Protein AF-A0A822X5H8-F1 (afdb_monomer)

InterPro domains:
  IPR010455 Bacteriophage 82, GpQ [PF06323] (2-92)

Structure (mmCIF, N/CA/C/O backbone):
data_AF-A0A822X5H8-F1
#
_entry.id   AF-A0A822X5H8-F1
#
loop_
_atom_site.group_PDB
_atom_site.id
_atom_site.type_symbol
_atom_site.label_atom_id
_atom_site.label_alt_id
_atom_site.label_comp_id
_atom_site.label_asym_id
_atom_site.label_entity_id
_atom_site.label_seq_id
_atom_site.pdbx_PDB_ins_code
_atom_site.Cartn_x
_atom_site.Cartn_y
_atom_site.Cartn_z
_atom_site.occupancy
_atom_site.B_iso_or_equiv
_atom_site.auth_seq_id
_atom_site.auth_comp_id
_atom_site.auth_asym_id
_atom_site.auth_atom_id
_atom_site.pdbx_PDB_model_num
ATOM 1 N N . MET A 1 1 ? -2.232 -6.743 -17.571 1.00 53.06 1 MET A N 1
ATOM 2 C CA . MET A 1 1 ? -2.664 -6.405 -16.191 1.00 53.06 1 MET A CA 1
ATOM 3 C C . MET A 1 1 ? -2.591 -7.606 -15.229 1.00 53.06 1 MET A C 1
ATOM 5 O O . MET A 1 1 ? -3.290 -7.619 -14.228 1.00 53.06 1 MET A O 1
ATOM 9 N N . ALA A 1 2 ? -1.728 -8.602 -15.476 1.00 65.62 2 ALA A N 1
ATOM 10 C CA . ALA A 1 2 ? -1.691 -9.824 -14.662 1.00 65.62 2 ALA A CA 1
ATOM 11 C C . ALA A 1 2 ? -0.991 -9.638 -13.300 1.00 65.62 2 ALA A C 1
ATOM 13 O O . ALA A 1 2 ? -1.410 -10.217 -12.306 1.00 65.62 2 ALA A O 1
ATOM 14 N N . ILE A 1 3 ? 0.032 -8.778 -13.242 1.00 66.88 3 ILE A N 1
ATOM 15 C CA . ILE A 1 3 ? 0.903 -8.615 -12.066 1.00 66.88 3 ILE A CA 1
ATOM 16 C C . ILE A 1 3 ? 0.150 -7.994 -10.878 1.00 66.88 3 ILE A C 1
ATOM 18 O O . ILE A 1 3 ? 0.281 -8.455 -9.750 1.00 66.88 3 ILE A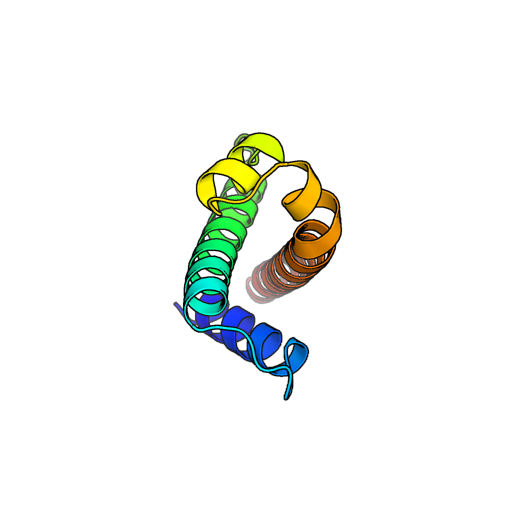 O 1
ATOM 22 N N . THR A 1 4 ? -0.700 -6.991 -11.119 1.00 70.25 4 THR A N 1
ATOM 23 C CA . THR A 1 4 ? -1.507 -6.357 -10.062 1.00 70.25 4 THR A CA 1
ATOM 24 C C . THR A 1 4 ? -2.624 -7.265 -9.552 1.00 70.25 4 THR A C 1
ATOM 26 O O . THR A 1 4 ? -2.924 -7.241 -8.361 1.00 70.25 4 THR A O 1
ATOM 29 N N . GLN A 1 5 ? -3.224 -8.090 -10.418 1.00 71.94 5 GLN A N 1
ATOM 30 C CA . GLN A 1 5 ? -4.195 -9.107 -9.997 1.00 71.94 5 GLN A CA 1
ATOM 31 C C . GLN A 1 5 ? -3.537 -10.225 -9.190 1.00 71.94 5 GLN A C 1
ATOM 33 O O . GLN A 1 5 ? -4.110 -10.644 -8.188 1.00 71.94 5 GLN A O 1
ATOM 38 N N . TRP A 1 6 ? -2.346 -10.673 -9.591 1.00 80.50 6 TRP A N 1
ATOM 39 C CA . TRP A 1 6 ? -1.582 -11.677 -8.856 1.00 80.50 6 TRP A CA 1
ATOM 40 C C . TRP A 1 6 ? -1.155 -11.156 -7.481 1.00 80.50 6 TRP A C 1
ATOM 42 O O . TRP A 1 6 ? -1.440 -11.796 -6.476 1.00 80.50 6 TRP A O 1
ATOM 52 N N . ALA A 1 7 ? -0.602 -9.941 -7.412 1.00 74.75 7 ALA A N 1
ATOM 53 C CA . ALA A 1 7 ? -0.248 -9.307 -6.143 1.00 74.75 7 ALA A CA 1
ATOM 54 C C . ALA A 1 7 ? -1.476 -9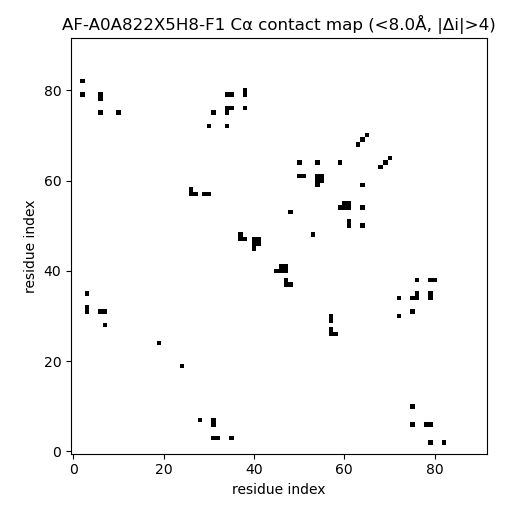.105 -5.238 1.00 74.75 7 ALA A C 1
ATOM 56 O O . ALA A 1 7 ? -1.398 -9.303 -4.030 1.00 74.75 7 ALA A O 1
ATOM 57 N N . TRP A 1 8 ? -2.636 -8.762 -5.811 1.00 77.06 8 TRP A N 1
ATOM 58 C CA . TRP A 1 8 ? -3.895 -8.686 -5.065 1.00 77.06 8 TRP A CA 1
ATOM 59 C C . TRP A 1 8 ? -4.380 -10.051 -4.564 1.00 77.06 8 TRP A C 1
ATOM 61 O O . TRP A 1 8 ? -4.914 -10.130 -3.458 1.00 77.06 8 TRP A O 1
ATOM 71 N N . ALA A 1 9 ? -4.203 -11.119 -5.341 1.00 80.12 9 ALA A N 1
ATOM 72 C CA . ALA A 1 9 ? -4.535 -12.478 -4.924 1.00 80.12 9 ALA A CA 1
ATOM 73 C C . ALA A 1 9 ? -3.627 -12.948 -3.776 1.00 80.12 9 ALA A C 1
ATOM 75 O O . ALA A 1 9 ? -4.141 -13.327 -2.727 1.00 80.12 9 ALA A O 1
ATOM 76 N N . GLU A 1 10 ? -2.310 -12.791 -3.919 1.00 77.62 10 GLU A N 1
ATOM 77 C CA . GLU A 1 10 ? -1.325 -13.152 -2.892 1.00 77.62 10 GLU A CA 1
ATOM 78 C C . GLU A 1 10 ? -1.547 -12.350 -1.598 1.00 77.62 10 GLU A C 1
ATOM 80 O O . GLU A 1 10 ? -1.517 -12.886 -0.489 1.00 77.62 10 GLU A O 1
ATOM 85 N N . PHE A 1 11 ? -1.875 -11.062 -1.725 1.00 76.06 11 PHE A N 1
ATOM 86 C CA . PHE A 1 11 ? -2.194 -10.230 -0.571 1.00 76.06 11 PHE A CA 1
ATOM 87 C C . PHE A 1 11 ? -3.525 -10.613 0.089 1.00 76.06 11 PHE A C 1
ATOM 89 O O . PHE A 1 11 ? -3.649 -10.554 1.312 1.00 76.06 11 PHE A O 1
ATOM 96 N N . ARG A 1 12 ? -4.532 -11.037 -0.686 1.00 76.00 12 ARG A N 1
ATOM 97 C CA . ARG A 1 12 ? -5.782 -11.586 -0.133 1.00 76.00 12 ARG A CA 1
ATOM 98 C C . ARG A 1 12 ? -5.548 -12.886 0.628 1.00 76.00 12 ARG A C 1
ATOM 100 O O . ARG A 1 12 ? -6.209 -13.089 1.641 1.00 76.00 12 ARG A O 1
ATOM 107 N N . GLU A 1 13 ? -4.628 -13.727 0.172 1.00 78.19 13 GLU A N 1
ATOM 108 C CA . GLU A 1 13 ? -4.224 -14.933 0.898 1.00 78.19 13 GLU A CA 1
ATOM 109 C C . GLU A 1 13 ? -3.486 -14.587 2.198 1.00 78.19 13 GLU A C 1
ATOM 111 O O . GLU A 1 13 ? -3.833 -15.128 3.246 1.00 78.19 13 GLU A O 1
ATOM 116 N N . GLN A 1 14 ? -2.567 -13.611 2.180 1.00 68.69 14 GLN A N 1
ATOM 117 C CA . GLN A 1 14 ? -1.889 -13.119 3.394 1.00 68.69 14 GLN A CA 1
ATOM 118 C C . GLN A 1 14 ? -2.842 -12.462 4.402 1.00 68.69 14 GLN A C 1
ATOM 120 O O . GLN A 1 14 ? -2.648 -12.575 5.614 1.00 68.69 14 GLN A O 1
ATOM 125 N N . LEU A 1 15 ? -3.883 -11.772 3.927 1.00 69.69 15 LEU A N 1
ATOM 126 C CA . LEU A 1 15 ? -4.941 -11.243 4.790 1.00 69.69 15 LEU A CA 1
ATOM 127 C C . LEU A 1 15 ? -5.784 -12.362 5.421 1.00 69.69 15 LEU A C 1
ATOM 129 O O . LEU A 1 15 ? -6.345 -12.150 6.494 1.00 69.69 15 LEU A O 1
ATOM 133 N N . GLY A 1 16 ? -5.849 -13.546 4.806 1.00 66.56 16 GLY A N 1
ATOM 134 C CA . GLY A 1 16 ? -6.519 -14.728 5.344 1.00 66.56 16 GLY A CA 1
ATOM 135 C C . GLY A 1 16 ? -7.966 -14.476 5.793 1.00 66.56 16 GLY A C 1
ATOM 136 O O . GLY A 1 16 ? -8.667 -13.603 5.283 1.00 66.56 16 GLY A O 1
ATOM 137 N N . ALA A 1 17 ? -8.423 -15.219 6.806 1.00 59.22 17 ALA A N 1
ATOM 138 C CA . ALA A 1 17 ? -9.753 -15.066 7.416 1.00 59.22 17 ALA A CA 1
ATOM 139 C C . ALA A 1 17 ? -9.916 -13.782 8.262 1.00 59.22 17 ALA A C 1
ATOM 141 O O . ALA A 1 17 ? -10.911 -13.616 8.977 1.00 59.22 17 ALA A O 1
ATOM 142 N N . LYS A 1 18 ? -8.940 -12.867 8.225 1.00 64.12 18 LYS A N 1
ATOM 143 C CA . LYS A 1 18 ? -8.965 -11.628 8.999 1.00 64.12 18 LYS A CA 1
ATOM 144 C C . LYS A 1 18 ? -10.046 -10.737 8.387 1.00 64.12 18 LYS A C 1
ATOM 146 O O . LYS A 1 18 ? -9.914 -10.256 7.265 1.00 64.12 18 LYS A O 1
ATOM 151 N N . LYS A 1 19 ? -11.158 -10.551 9.107 1.00 60.72 19 LYS A N 1
ATOM 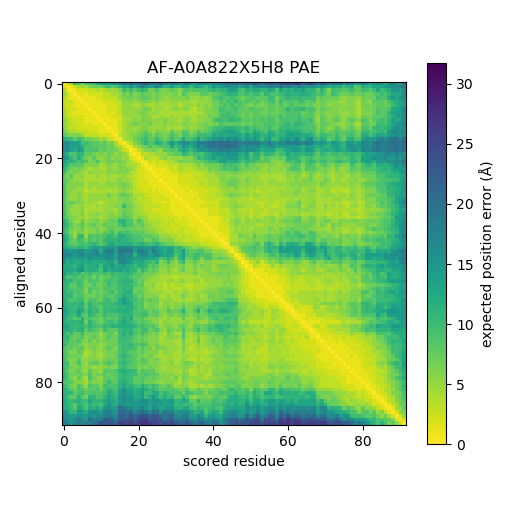152 C CA . LYS A 1 19 ? -12.249 -9.658 8.693 1.00 60.72 19 LYS A CA 1
ATOM 153 C C . LYS A 1 19 ? -11.718 -8.229 8.599 1.00 60.72 19 LYS A C 1
ATOM 155 O O . LYS A 1 19 ? -11.638 -7.511 9.592 1.00 60.72 19 LYS A O 1
ATOM 160 N N . VAL A 1 20 ? -11.356 -7.821 7.391 1.00 68.62 20 VAL A N 1
ATOM 161 C CA . VAL A 1 20 ? -11.012 -6.439 7.077 1.00 68.62 20 VAL A CA 1
ATOM 162 C C . VAL A 1 20 ? -12.308 -5.684 6.801 1.00 68.62 20 VAL A C 1
ATOM 164 O O . VAL A 1 20 ? -13.115 -6.108 5.974 1.00 68.62 20 VAL A O 1
ATOM 167 N N . ALA A 1 21 ? -12.524 -4.561 7.486 1.00 77.50 21 ALA A N 1
ATOM 168 C CA . ALA A 1 21 ? -13.658 -3.687 7.200 1.00 77.50 21 ALA A CA 1
ATOM 169 C C . ALA A 1 21 ? -13.630 -3.249 5.724 1.00 77.50 21 ALA A C 1
ATOM 171 O O . ALA A 1 21 ? -12.559 -2.938 5.202 1.00 77.50 21 ALA A O 1
ATOM 172 N N . GLY A 1 22 ? -14.789 -3.168 5.058 1.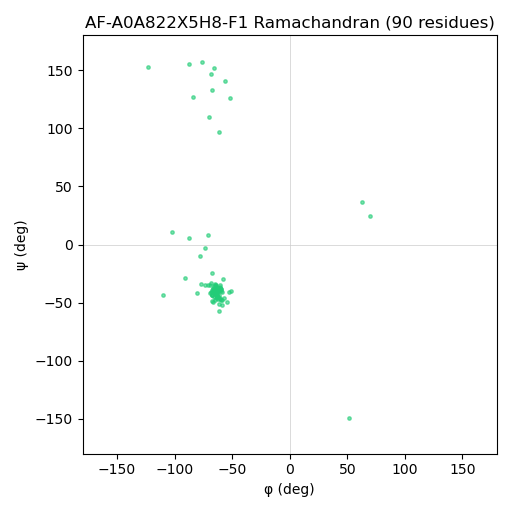00 78.06 22 GLY A N 1
ATOM 173 C CA . GLY A 1 22 ? -14.866 -2.825 3.627 1.00 78.06 22 GLY A CA 1
ATOM 174 C C . GLY A 1 22 ? -14.080 -1.558 3.267 1.00 78.06 22 GLY A C 1
ATOM 175 O O . GLY A 1 22 ? -13.303 -1.559 2.318 1.00 78.06 22 GLY A O 1
ATOM 176 N N . LYS A 1 23 ? -14.144 -0.539 4.132 1.00 79.56 23 LYS A N 1
ATOM 177 C CA . LYS A 1 23 ? -13.379 0.711 4.005 1.00 79.56 23 LYS A CA 1
ATOM 178 C C . LY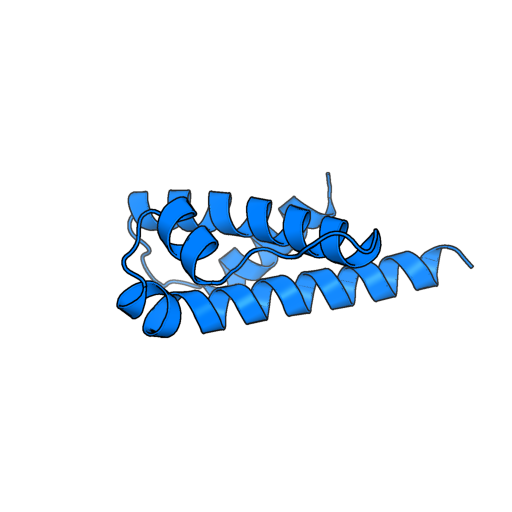S A 1 23 ? -11.855 0.508 4.011 1.00 79.56 23 LYS A C 1
ATOM 180 O O . LYS A 1 23 ? -11.134 1.180 3.279 1.00 79.56 23 LYS A O 1
ATOM 185 N N . THR A 1 24 ? -11.346 -0.419 4.820 1.00 79.19 24 THR A N 1
ATOM 186 C CA . THR A 1 24 ? -9.917 -0.773 4.850 1.00 79.19 24 THR A CA 1
ATOM 187 C C . THR A 1 24 ? -9.527 -1.591 3.621 1.00 79.19 24 THR A C 1
ATOM 189 O O . THR A 1 24 ? -8.440 -1.409 3.081 1.00 79.19 24 THR A O 1
ATOM 192 N N . LEU A 1 25 ? -10.424 -2.443 3.124 1.00 81.00 25 LEU A N 1
ATOM 193 C CA . LEU A 1 25 ? -10.188 -3.234 1.918 1.00 81.00 25 LEU A CA 1
ATOM 194 C C . LEU A 1 25 ? -10.076 -2.345 0.670 1.00 81.00 25 LEU A C 1
ATOM 196 O O . LEU A 1 25 ? -9.201 -2.567 -0.165 1.00 81.00 25 LEU A O 1
ATOM 200 N N . GLU A 1 26 ? -10.899 -1.302 0.563 1.00 83.06 26 GLU A N 1
ATOM 201 C CA . GLU A 1 26 ? -10.784 -0.300 -0.505 1.00 83.06 26 GLU A CA 1
ATOM 202 C C . GLU A 1 26 ? -9.463 0.479 -0.437 1.00 83.06 26 GLU A C 1
ATOM 204 O O . GLU A 1 26 ? -8.813 0.692 -1.464 1.00 83.06 26 GLU A O 1
ATOM 209 N N . ARG A 1 27 ? -9.017 0.841 0.773 1.00 82.31 27 ARG A N 1
ATOM 210 C CA . ARG A 1 27 ? -7.708 1.478 0.991 1.00 82.31 27 ARG A CA 1
ATOM 211 C C . ARG A 1 27 ? -6.555 0.566 0.585 1.00 82.31 27 ARG A C 1
ATOM 213 O O . ARG A 1 27 ? -5.656 1.016 -0.115 1.00 82.31 27 ARG A O 1
ATOM 220 N N . LEU A 1 28 ? -6.609 -0.714 0.949 1.00 80.06 28 LEU A N 1
ATOM 221 C CA . LEU A 1 28 ? -5.602 -1.712 0.575 1.00 80.06 28 LEU A CA 1
ATOM 222 C C . LEU A 1 28 ? -5.533 -1.935 -0.941 1.00 80.06 28 LEU A C 1
ATOM 224 O O . LEU A 1 28 ? -4.438 -2.049 -1.485 1.00 80.06 28 LEU A O 1
ATOM 228 N N . LYS A 1 29 ? -6.675 -1.943 -1.642 1.00 80.69 29 LYS A N 1
ATOM 229 C CA . LYS A 1 29 ? -6.700 -2.009 -3.116 1.00 80.69 29 LYS A CA 1
ATOM 230 C C . LYS A 1 29 ? -5.993 -0.814 -3.749 1.00 80.69 29 LYS A C 1
ATOM 232 O O . LYS A 1 29 ? -5.173 -1.002 -4.645 1.00 80.69 29 LYS A O 1
ATOM 237 N N . LYS A 1 30 ? -6.286 0.402 -3.270 1.00 82.94 30 LYS A N 1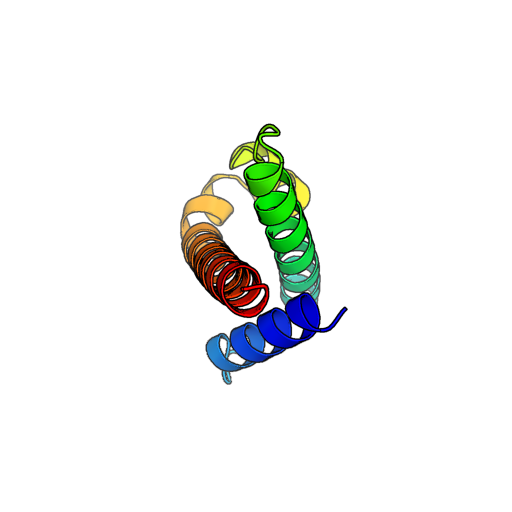
ATOM 238 C CA . LYS A 1 30 ? -5.570 1.617 -3.693 1.00 82.94 30 LYS A CA 1
ATOM 239 C C . LYS A 1 30 ? -4.077 1.512 -3.399 1.00 82.94 30 LYS A C 1
ATOM 241 O O . LYS A 1 30 ? -3.273 1.864 -4.253 1.00 82.94 30 LYS A O 1
ATOM 246 N N . LEU A 1 31 ? -3.718 0.970 -2.236 1.00 80.81 31 LEU A N 1
ATOM 247 C CA . LEU A 1 31 ? -2.330 0.757 -1.842 1.00 80.81 31 LEU A CA 1
ATOM 248 C C . LEU A 1 31 ? -1.583 -0.170 -2.800 1.00 80.81 31 LEU A C 1
ATOM 250 O O . LEU A 1 31 ? -0.487 0.163 -3.221 1.00 80.81 31 LEU A O 1
ATOM 254 N N . ILE A 1 32 ? -2.182 -1.298 -3.190 1.00 81.88 32 ILE A N 1
ATOM 255 C CA . ILE A 1 32 ? -1.568 -2.226 -4.155 1.00 81.88 32 ILE A CA 1
ATOM 256 C C . ILE A 1 32 ? -1.300 -1.542 -5.487 1.00 81.88 32 ILE A C 1
ATOM 258 O O . ILE A 1 32 ? -0.269 -1.773 -6.115 1.00 81.88 32 ILE A O 1
ATOM 262 N N . TRP A 1 33 ? -2.220 -0.681 -5.907 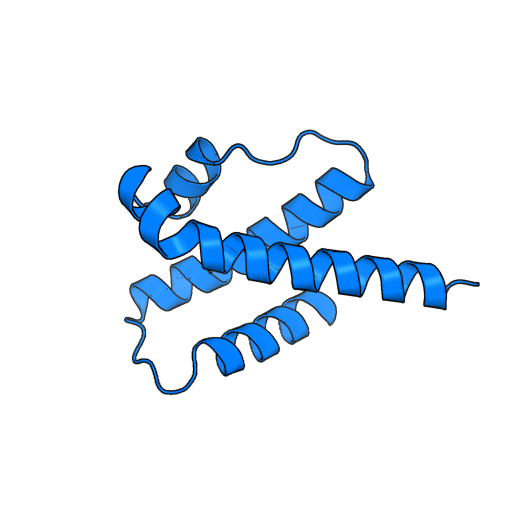1.00 84.56 33 TRP A N 1
ATOM 263 C CA . TRP A 1 33 ? -2.064 0.072 -7.138 1.00 84.56 33 TRP A CA 1
ATOM 264 C C . TRP A 1 33 ? -0.925 1.095 -7.039 1.00 84.56 33 TRP A C 1
ATOM 266 O O . TRP A 1 33 ? -0.091 1.171 -7.940 1.00 84.56 33 TRP A O 1
ATOM 276 N N . LEU A 1 34 ? -0.840 1.815 -5.916 1.00 82.88 34 LEU A N 1
ATOM 277 C CA . LEU A 1 34 ? 0.265 2.729 -5.618 1.00 82.88 34 LEU A CA 1
ATOM 278 C C . LEU A 1 34 ? 1.605 1.993 -5.529 1.00 82.88 34 LEU A C 1
ATOM 280 O O . LEU A 1 34 ? 2.591 2.490 -6.051 1.00 82.88 34 LEU A O 1
ATOM 284 N N . ALA A 1 35 ? 1.649 0.800 -4.932 1.00 81.44 35 ALA A N 1
ATOM 285 C CA . ALA A 1 35 ? 2.864 -0.008 -4.835 1.00 81.44 35 ALA A CA 1
ATOM 286 C C . ALA A 1 35 ? 3.357 -0.457 -6.216 1.00 81.44 35 ALA A C 1
ATOM 288 O O . ALA A 1 35 ? 4.548 -0.382 -6.504 1.00 81.44 35 ALA A O 1
ATOM 289 N N . ALA A 1 36 ? 2.443 -0.872 -7.098 1.00 80.12 36 ALA A N 1
ATOM 290 C CA . ALA A 1 36 ? 2.784 -1.216 -8.475 1.00 80.12 36 ALA A CA 1
ATOM 291 C C . ALA A 1 36 ? 3.321 -0.003 -9.254 1.00 80.12 36 ALA A C 1
ATOM 293 O O . ALA A 1 36 ? 4.257 -0.131 -10.043 1.00 80.12 36 ALA A O 1
ATOM 294 N N . GLN A 1 37 ? 2.735 1.177 -9.031 1.00 79.56 37 GLN A N 1
ATOM 295 C CA . GLN A 1 37 ? 3.193 2.423 -9.639 1.00 79.56 37 GLN A CA 1
ATOM 296 C C . GLN A 1 37 ? 4.554 2.866 -9.087 1.00 79.56 37 GLN A C 1
ATOM 298 O O . GLN A 1 37 ? 5.404 3.278 -9.869 1.00 79.56 37 GLN A O 1
ATOM 303 N N . ASP A 1 38 ? 4.765 2.742 -7.776 1.00 80.56 38 ASP A N 1
ATOM 304 C CA . ASP A 1 38 ? 6.020 3.053 -7.088 1.00 80.56 38 ASP A CA 1
ATOM 305 C C . ASP A 1 38 ? 7.165 2.168 -7.583 1.00 80.56 38 ASP A C 1
ATOM 307 O O . ASP A 1 38 ? 8.211 2.678 -7.956 1.00 80.56 38 ASP A O 1
ATOM 311 N N . VAL A 1 39 ? 6.947 0.854 -7.692 1.00 76.06 39 VAL A N 1
ATOM 312 C CA . VAL A 1 39 ? 7.957 -0.081 -8.215 1.00 76.06 39 VAL A CA 1
ATOM 313 C C . VAL A 1 39 ? 8.293 0.242 -9.670 1.00 76.06 39 VAL A C 1
ATOM 315 O O . VAL A 1 39 ? 9.458 0.243 -10.050 1.00 76.06 39 VAL A O 1
ATOM 318 N N . LYS A 1 40 ? 7.293 0.598 -10.484 1.00 75.81 40 LYS A N 1
ATOM 319 C CA . LYS A 1 40 ? 7.530 1.052 -11.860 1.00 75.81 40 LYS A CA 1
ATOM 320 C C . LYS A 1 40 ? 8.298 2.381 -11.913 1.00 75.81 40 LYS A C 1
ATOM 322 O O . LYS A 1 40 ? 9.089 2.575 -12.832 1.00 75.81 40 LYS A O 1
ATOM 327 N N . ALA A 1 41 ? 8.046 3.294 -10.973 1.00 78.94 41 ALA A N 1
ATOM 328 C CA . ALA A 1 41 ? 8.763 4.563 -10.853 1.00 78.94 41 ALA A CA 1
ATOM 329 C C . ALA A 1 41 ? 10.230 4.343 -10.435 1.00 78.94 41 ALA A C 1
ATOM 331 O O . ALA A 1 41 ? 11.120 4.910 -11.063 1.00 78.94 41 ALA A O 1
ATOM 332 N N . ASP A 1 42 ? 10.471 3.456 -9.466 1.00 77.62 42 ASP A N 1
ATOM 333 C CA . ASP A 1 42 ? 11.801 3.015 -9.015 1.00 77.62 42 ASP A CA 1
ATOM 334 C C . ASP A 1 42 ? 12.613 2.425 -10.181 1.00 77.62 42 ASP A C 1
ATOM 336 O O . ASP A 1 42 ? 13.745 2.833 -10.429 1.00 77.62 42 ASP A O 1
ATOM 340 N N . LEU A 1 43 ? 11.988 1.560 -10.988 1.00 71.56 43 LEU A N 1
ATOM 341 C CA . LEU A 1 43 ? 12.593 0.957 -12.184 1.00 71.56 43 LEU A CA 1
ATOM 342 C C . LEU A 1 43 ? 13.019 1.961 -13.255 1.00 71.56 43 LEU A C 1
ATOM 344 O O . LEU A 1 43 ? 14.026 1.754 -13.927 1.00 71.56 43 LEU A O 1
ATOM 348 N N . VAL A 1 44 ? 12.253 3.037 -13.442 1.00 73.75 44 VAL A N 1
ATOM 349 C CA . VAL A 1 44 ? 12.583 4.098 -14.409 1.00 73.75 44 VAL A CA 1
ATOM 350 C C . VAL A 1 44 ? 13.485 5.183 -13.795 1.00 73.75 44 VAL A C 1
ATOM 352 O O . VAL A 1 44 ? 13.756 6.192 -14.443 1.00 73.75 44 VAL A O 1
ATOM 355 N N . GLY A 1 45 ? 13.953 5.000 -12.554 1.00 71.44 45 GLY A N 1
ATOM 356 C CA . GLY A 1 45 ? 14.814 5.953 -11.849 1.00 71.44 45 GLY A CA 1
ATOM 357 C C . GLY A 1 45 ? 14.110 7.253 -11.449 1.00 71.44 45 GLY A C 1
ATOM 358 O O . GLY A 1 45 ? 14.760 8.289 -11.321 1.00 71.44 45 GLY A O 1
ATOM 359 N N . ARG A 1 46 ? 12.780 7.234 -11.295 1.00 70.12 46 ARG A N 1
ATOM 360 C CA . ARG A 1 46 ? 11.999 8.366 -10.771 1.00 70.12 46 ARG A CA 1
ATOM 361 C C . ARG A 1 46 ? 11.922 8.320 -9.248 1.00 70.12 46 ARG A C 1
ATOM 363 O O . ARG A 1 46 ? 12.001 7.254 -8.649 1.00 70.12 46 ARG A O 1
ATOM 370 N N . GLU A 1 47 ? 11.707 9.488 -8.640 1.00 70.38 47 GLU A N 1
ATOM 371 C CA . GLU A 1 47 ? 11.452 9.609 -7.202 1.00 70.38 47 GLU A CA 1
ATOM 372 C C . GLU A 1 47 ? 10.319 8.676 -6.749 1.00 70.38 47 GLU A C 1
ATOM 374 O O . GLU A 1 47 ? 9.212 8.686 -7.297 1.00 70.38 47 GLU A O 1
ATOM 379 N N . THR A 1 48 ? 10.623 7.865 -5.737 1.00 71.38 48 THR A N 1
ATOM 380 C CA . THR A 1 48 ? 9.673 7.002 -5.029 1.00 71.38 48 THR A CA 1
ATOM 381 C C . THR A 1 48 ? 8.815 7.808 -4.061 1.00 71.38 48 THR A C 1
ATOM 383 O O . THR A 1 48 ? 9.224 8.869 -3.589 1.00 71.38 48 THR A O 1
ATOM 386 N N . TYR A 1 49 ? 7.643 7.285 -3.705 1.00 72.31 49 TYR A N 1
ATOM 387 C CA . TYR A 1 49 ? 6.754 7.977 -2.774 1.00 72.31 49 TYR A CA 1
ATOM 388 C C . TYR A 1 49 ? 7.338 8.042 -1.355 1.00 72.31 49 TYR A C 1
ATOM 390 O O . TYR A 1 49 ? 7.738 7.028 -0.780 1.00 72.31 49 TYR A O 1
ATOM 398 N N . GLU A 1 50 ? 7.292 9.225 -0.740 1.00 78.62 50 GLU A N 1
ATOM 399 C CA . GLU A 1 50 ? 7.579 9.376 0.686 1.00 78.62 50 GLU A CA 1
ATOM 400 C C . GLU A 1 50 ? 6.499 8.716 1.557 1.00 78.62 50 GLU A C 1
ATOM 402 O O . GLU A 1 50 ? 5.303 8.758 1.254 1.00 78.62 50 GLU A O 1
ATOM 407 N N . TYR A 1 51 ? 6.899 8.169 2.711 1.00 77.19 51 TYR A N 1
ATOM 408 C CA . TYR A 1 51 ? 5.972 7.535 3.657 1.00 77.19 51 TYR A CA 1
ATOM 409 C C . TYR A 1 51 ? 4.861 8.473 4.142 1.00 77.19 51 TYR A C 1
ATOM 411 O O . TYR A 1 51 ? 3.762 8.016 4.450 1.00 77.19 51 TYR A O 1
ATOM 419 N N . GLN A 1 52 ? 5.132 9.779 4.196 1.00 78.06 52 GLN A N 1
ATOM 420 C CA . GLN A 1 52 ? 4.131 10.785 4.537 1.00 78.06 52 GLN A CA 1
ATOM 421 C C . GLN A 1 52 ? 3.057 10.900 3.449 1.00 78.06 52 GLN A C 1
ATOM 423 O O . GLN A 1 52 ? 1.872 10.788 3.757 1.00 78.06 52 GLN A O 1
ATOM 428 N N . ALA A 1 53 ? 3.465 11.012 2.184 1.00 81.81 53 ALA A N 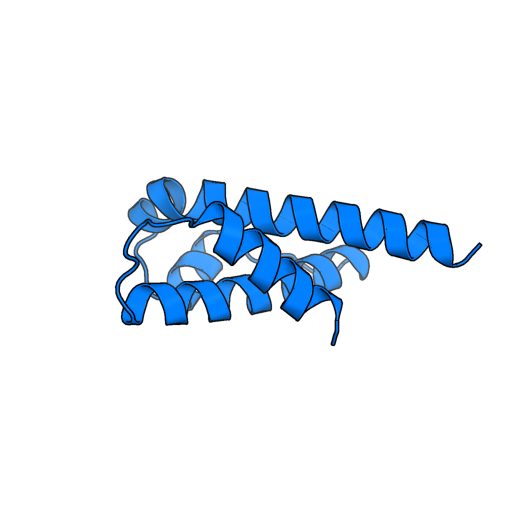1
ATOM 429 C CA . ALA A 1 53 ? 2.541 11.075 1.057 1.00 81.81 53 ALA A CA 1
ATOM 430 C C . ALA A 1 53 ? 1.699 9.793 0.942 1.00 81.81 53 ALA A C 1
ATOM 432 O O . ALA A 1 53 ? 0.504 9.850 0.664 1.00 81.81 53 ALA A O 1
ATOM 433 N N . LEU A 1 54 ? 2.293 8.627 1.217 1.00 81.94 54 LEU A N 1
ATOM 434 C CA . LEU A 1 54 ? 1.572 7.353 1.228 1.00 81.94 54 LEU A CA 1
ATOM 435 C C . LEU A 1 54 ? 0.511 7.284 2.335 1.00 81.94 54 LEU A C 1
ATOM 437 O O . LEU A 1 54 ? -0.593 6.792 2.091 1.00 81.94 54 LEU A O 1
ATOM 441 N N . ALA A 1 55 ? 0.811 7.813 3.525 1.00 83.56 55 ALA A N 1
ATOM 442 C CA . ALA A 1 55 ? -0.156 7.910 4.616 1.00 83.56 55 ALA A CA 1
ATOM 443 C C . ALA A 1 55 ? -1.347 8.808 4.231 1.00 83.56 55 ALA A C 1
ATOM 445 O O . ALA A 1 55 ? -2.503 8.412 4.410 1.00 83.56 55 ALA A O 1
ATOM 446 N N . GLU A 1 56 ? -1.072 9.964 3.621 1.00 84.00 56 GLU A N 1
ATOM 447 C CA . GLU A 1 56 ? -2.095 10.892 3.125 1.00 84.00 56 GLU A CA 1
ATOM 448 C C . GLU A 1 56 ? -2.955 10.263 2.019 1.00 84.00 56 GLU A C 1
ATOM 450 O O . GLU A 1 56 ? -4.186 10.306 2.088 1.00 84.00 56 GLU A O 1
ATOM 455 N N . LEU A 1 57 ? -2.336 9.580 1.051 1.00 81.06 57 LEU A N 1
ATOM 456 C CA . LEU A 1 57 ? -3.030 8.879 -0.037 1.00 81.06 57 LEU A CA 1
ATOM 457 C C . LEU A 1 57 ? -3.890 7.708 0.459 1.00 81.06 57 LEU A C 1
ATOM 459 O O . LEU A 1 57 ? -4.966 7.440 -0.086 1.00 81.06 57 LEU A O 1
ATOM 463 N N . ALA A 1 58 ? -3.445 7.017 1.509 1.00 77.19 58 ALA A N 1
ATOM 464 C CA . ALA A 1 58 ? -4.216 5.977 2.185 1.00 77.19 58 ALA A CA 1
ATOM 465 C C . ALA A 1 58 ? -5.294 6.545 3.130 1.00 77.19 58 ALA A C 1
ATOM 467 O O . ALA A 1 58 ? -6.159 5.799 3.608 1.00 77.19 58 ALA A O 1
ATOM 468 N N . GLY A 1 59 ? -5.282 7.858 3.387 1.00 82.06 59 GLY A N 1
ATOM 469 C CA . GLY A 1 59 ? -6.200 8.536 4.298 1.00 82.06 59 GLY A CA 1
ATOM 470 C C . GLY A 1 59 ? -6.051 8.058 5.742 1.00 82.06 59 GLY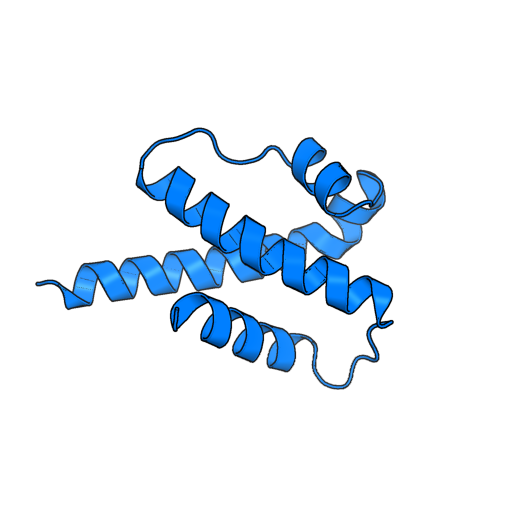 A C 1
ATOM 471 O O . GLY A 1 59 ? -7.059 7.873 6.441 1.00 82.06 59 GLY A O 1
ATOM 472 N N . VAL A 1 60 ? -4.816 7.772 6.161 1.00 82.69 60 VAL A N 1
ATOM 473 C CA . VAL A 1 60 ? -4.458 7.360 7.523 1.00 82.69 60 VAL A CA 1
ATOM 474 C C . VAL A 1 60 ? -3.415 8.310 8.104 1.00 82.69 60 VAL A C 1
ATOM 476 O O . VAL A 1 60 ? -2.635 8.919 7.381 1.00 82.69 60 VAL A O 1
ATOM 479 N N . ALA A 1 61 ? -3.392 8.438 9.429 1.00 84.81 61 ALA A N 1
ATOM 480 C CA . ALA A 1 61 ? -2.356 9.211 10.101 1.00 84.81 61 ALA A CA 1
ATOM 481 C C . ALA A 1 61 ? -0.977 8.554 9.917 1.00 84.81 61 ALA A C 1
ATOM 483 O O . ALA A 1 61 ? -0.879 7.327 9.825 1.00 84.81 61 ALA A O 1
ATOM 484 N N . LYS A 1 62 ? 0.090 9.364 9.944 1.00 79.50 62 LYS A N 1
ATOM 485 C CA . LYS A 1 62 ? 1.480 8.889 9.831 1.00 79.50 62 LYS A CA 1
ATOM 486 C C . LYS A 1 62 ? 1.800 7.792 10.854 1.00 79.50 62 LYS A C 1
ATOM 488 O O . LYS A 1 62 ? 2.394 6.793 10.474 1.00 79.50 62 LYS A O 1
ATOM 493 N N . SER A 1 63 ? 1.328 7.917 12.098 1.00 82.62 63 SER A N 1
ATOM 494 C CA . SER A 1 63 ? 1.523 6.900 13.146 1.00 82.62 63 SER A CA 1
ATOM 495 C C . SER A 1 63 ? 0.888 5.555 12.775 1.00 82.62 63 SER A C 1
ATOM 497 O O . SER A 1 63 ? 1.577 4.539 12.722 1.00 82.62 63 SER A O 1
ATOM 499 N N . THR A 1 64 ? -0.391 5.558 12.372 1.00 80.81 64 THR A N 1
ATOM 500 C CA . THR A 1 64 ? -1.100 4.355 11.895 1.00 80.81 64 THR A CA 1
ATOM 501 C C . THR A 1 64 ? -0.445 3.752 10.654 1.00 80.81 64 THR A C 1
ATOM 503 O O . THR A 1 64 ? -0.424 2.529 10.492 1.00 80.81 64 THR A O 1
ATOM 506 N N . TRP A 1 65 ? 0.095 4.598 9.776 1.00 82.56 65 TRP A N 1
ATOM 507 C CA . TRP A 1 65 ? 0.831 4.153 8.604 1.00 82.56 65 TRP A CA 1
ATOM 508 C C . TRP A 1 65 ? 2.066 3.347 9.003 1.00 82.56 65 TRP A C 1
ATOM 510 O O . TRP A 1 65 ? 2.171 2.185 8.623 1.00 82.56 65 TRP A O 1
ATOM 520 N N . THR A 1 66 ? 2.962 3.922 9.807 1.00 79.38 66 THR A N 1
ATOM 521 C CA . THR A 1 66 ? 4.197 3.248 10.236 1.00 79.38 66 THR A CA 1
ATOM 522 C C . THR A 1 66 ? 3.953 2.017 11.101 1.00 79.38 66 THR A C 1
ATOM 524 O O . THR A 1 66 ? 4.686 1.044 10.970 1.00 79.38 66 THR A O 1
ATOM 527 N N . GLU A 1 67 ? 2.921 2.020 11.946 1.00 81.25 67 GLU A N 1
ATOM 528 C CA . GLU A 1 67 ? 2.650 0.900 12.855 1.00 81.25 67 GLU A CA 1
ATOM 529 C C . GLU A 1 67 ? 1.923 -0.266 12.177 1.00 81.25 67 GLU A C 1
ATOM 531 O O . GLU A 1 67 ? 2.240 -1.424 12.430 1.00 81.25 67 GLU A O 1
ATOM 536 N N . THR A 1 68 ? 0.934 0.014 11.321 1.00 78.88 68 THR A N 1
ATOM 537 C CA . THR A 1 68 ? 0.067 -1.032 10.748 1.00 78.88 68 THR A CA 1
ATOM 538 C C . THR A 1 68 ? 0.315 -1.256 9.261 1.00 78.88 68 THR A C 1
ATOM 540 O O . THR A 1 68 ? 0.370 -2.399 8.821 1.00 78.88 68 THR A O 1
ATOM 543 N N . TYR A 1 69 ? 0.458 -0.197 8.463 1.00 76.94 69 TYR A N 1
ATOM 544 C CA . TYR A 1 69 ? 0.495 -0.312 6.997 1.00 76.94 69 TYR A CA 1
ATOM 545 C C . TYR A 1 69 ? 1.900 -0.492 6.424 1.00 76.94 69 TYR A C 1
ATOM 547 O O . TYR A 1 69 ? 2.041 -1.136 5.390 1.00 76.94 69 TYR A O 1
ATOM 555 N N . LEU A 1 70 ? 2.938 0.018 7.081 1.00 82.12 70 LEU A N 1
ATOM 556 C CA . LEU A 1 70 ? 4.332 -0.106 6.659 1.00 82.12 70 LEU A CA 1
ATOM 557 C C . LEU A 1 70 ? 4.778 -1.561 6.435 1.00 82.12 70 LEU A C 1
ATOM 559 O O . LEU A 1 70 ? 5.316 -1.828 5.359 1.00 82.12 70 LEU A O 1
ATOM 563 N N . PRO A 1 71 ? 4.542 -2.519 7.358 1.00 80.56 71 PRO A N 1
ATOM 564 C CA . PRO A 1 71 ? 4.906 -3.914 7.106 1.00 80.56 71 PRO A CA 1
ATOM 565 C C . PRO A 1 71 ? 4.135 -4.508 5.919 1.00 80.56 71 PRO A C 1
ATOM 567 O O . PRO A 1 71 ? 4.713 -5.234 5.112 1.00 80.56 71 PRO A O 1
ATOM 570 N N . HIS A 1 72 ? 2.858 -4.147 5.748 1.00 78.50 72 HIS A N 1
ATOM 571 C CA . HIS A 1 72 ? 2.056 -4.571 4.597 1.00 78.50 72 HIS A CA 1
ATOM 572 C C . HIS A 1 72 ? 2.567 -3.981 3.273 1.00 78.50 72 HIS A C 1
ATOM 574 O O . HIS A 1 72 ? 2.631 -4.682 2.266 1.00 78.50 72 HIS A O 1
ATOM 580 N N . TRP A 1 73 ? 2.964 -2.710 3.278 1.00 81.25 73 TRP A N 1
ATOM 581 C CA . TRP A 1 73 ? 3.520 -2.004 2.127 1.00 81.25 73 TRP A CA 1
ATOM 582 C C . TRP A 1 73 ? 4.874 -2.576 1.703 1.00 81.25 73 TRP A C 1
ATOM 584 O O . TRP A 1 73 ? 5.096 -2.827 0.520 1.00 81.25 73 TRP A O 1
ATOM 594 N N . LEU A 1 74 ? 5.762 -2.838 2.665 1.00 81.25 74 LEU A N 1
ATOM 595 C CA . LEU A 1 74 ? 7.048 -3.490 2.418 1.00 81.25 74 LEU A CA 1
ATOM 596 C C . LEU A 1 74 ? 6.863 -4.896 1.847 1.00 81.25 74 LEU A C 1
ATOM 598 O O . LEU A 1 74 ? 7.539 -5.237 0.880 1.00 81.25 74 LEU A O 1
ATOM 602 N N . ALA A 1 75 ? 5.926 -5.682 2.387 1.00 79.50 75 ALA A N 1
ATOM 603 C CA . ALA A 1 75 ? 5.604 -7.005 1.856 1.00 79.50 75 ALA A CA 1
ATOM 604 C C . ALA A 1 75 ? 5.125 -6.924 0.397 1.00 79.50 75 ALA A C 1
ATOM 606 O O . ALA A 1 75 ? 5.663 -7.625 -0.457 1.00 79.50 75 ALA A O 1
ATOM 607 N N . MET A 1 76 ? 4.197 -6.007 0.087 1.00 78.69 76 MET A N 1
ATOM 608 C CA . MET A 1 76 ? 3.745 -5.773 -1.290 1.00 78.69 76 MET A CA 1
ATOM 609 C C . MET A 1 76 ? 4.903 -5.371 -2.208 1.00 78.69 76 MET A C 1
ATOM 611 O O . MET A 1 76 ? 5.093 -5.997 -3.248 1.00 78.69 76 MET A O 1
ATOM 615 N N . ARG A 1 77 ? 5.699 -4.356 -1.837 1.00 78.56 77 ARG A N 1
ATOM 616 C CA . ARG A 1 77 ? 6.848 -3.903 -2.644 1.00 78.56 77 ARG A CA 1
ATOM 617 C C . ARG A 1 77 ? 7.867 -5.016 -2.852 1.00 78.56 77 ARG A C 1
ATOM 619 O O . ARG A 1 77 ? 8.398 -5.133 -3.949 1.00 78.56 77 ARG A O 1
ATOM 626 N N . CYS A 1 78 ? 8.115 -5.846 -1.842 1.00 78.00 78 CYS A N 1
ATOM 627 C CA . CYS A 1 78 ? 9.024 -6.984 -1.945 1.00 78.00 78 CYS A CA 1
ATOM 628 C C . CYS A 1 78 ? 8.507 -8.026 -2.950 1.00 78.00 78 CYS A C 1
ATOM 630 O O . CYS A 1 78 ? 9.263 -8.434 -3.834 1.00 78.00 78 CYS A O 1
ATOM 632 N N . SER A 1 79 ? 7.215 -8.380 -2.893 1.00 76.94 79 SER A N 1
ATOM 633 C CA . SER A 1 79 ? 6.585 -9.250 -3.896 1.00 76.94 79 SER A CA 1
ATOM 634 C C . SER A 1 79 ? 6.689 -8.649 -5.298 1.00 76.94 79 SER A C 1
ATOM 636 O O . SER A 1 79 ? 7.133 -9.333 -6.215 1.00 76.94 79 SER A O 1
ATOM 638 N N . PHE A 1 80 ? 6.370 -7.362 -5.475 1.00 75.50 80 PHE A N 1
ATOM 639 C CA . PHE A 1 80 ? 6.470 -6.690 -6.776 1.00 75.50 80 PHE A CA 1
ATOM 640 C C . PHE A 1 80 ? 7.906 -6.625 -7.309 1.00 75.50 80 PHE A C 1
ATOM 642 O O . PHE A 1 80 ? 8.117 -6.907 -8.483 1.00 75.50 80 PHE A O 1
ATOM 649 N N . LYS A 1 81 ? 8.896 -6.307 -6.468 1.00 73.06 81 LYS A N 1
ATOM 650 C CA . LYS A 1 81 ? 10.312 -6.235 -6.864 1.00 73.06 81 LYS A CA 1
ATOM 651 C C . LYS A 1 81 ? 10.857 -7.604 -7.269 1.00 73.06 81 LYS A C 1
ATOM 653 O O . LYS A 1 81 ? 11.602 -7.721 -8.239 1.00 73.06 81 LYS A O 1
ATOM 658 N N . ARG A 1 82 ? 10.448 -8.656 -6.554 1.00 75.12 82 ARG A N 1
ATOM 659 C CA . ARG A 1 82 ? 10.766 -10.044 -6.904 1.00 75.12 82 ARG A CA 1
ATOM 660 C C . ARG A 1 82 ? 10.122 -10.449 -8.226 1.00 75.12 82 ARG A C 1
ATOM 662 O O . ARG A 1 82 ? 10.776 -11.084 -9.044 1.00 75.12 82 ARG A O 1
ATOM 669 N N . LEU A 1 83 ? 8.870 -10.064 -8.446 1.00 72.06 83 LEU A N 1
ATOM 670 C CA . LEU A 1 83 ? 8.150 -10.345 -9.686 1.00 72.06 83 LEU A CA 1
ATOM 671 C C . LEU A 1 83 ? 8.766 -9.606 -10.876 1.00 72.06 83 LEU A C 1
ATOM 673 O O . LEU A 1 83 ? 8.920 -10.198 -11.937 1.00 72.06 83 LEU A O 1
ATOM 677 N N . ASP A 1 84 ? 9.179 -8.356 -10.682 1.00 70.50 84 ASP A N 1
ATOM 678 C CA . ASP A 1 84 ? 9.910 -7.587 -11.684 1.00 70.50 84 ASP A CA 1
ATOM 679 C C . ASP A 1 84 ? 11.265 -8.222 -12.022 1.00 70.50 84 ASP A C 1
ATOM 681 O O . ASP A 1 84 ? 11.566 -8.425 -13.192 1.00 70.50 84 ASP A O 1
ATOM 685 N N . SER A 1 85 ? 12.026 -8.668 -11.016 1.00 66.25 85 SER A N 1
ATOM 686 C CA . SER A 1 85 ? 13.283 -9.392 -11.256 1.00 66.25 85 SER A CA 1
ATOM 687 C C . SER A 1 85 ? 13.061 -10.677 -12.064 1.00 66.25 85 SER A C 1
ATOM 689 O O . SER A 1 85 ? 13.831 -10.977 -12.970 1.00 66.25 85 SER A O 1
ATOM 691 N N . ILE A 1 86 ? 11.987 -11.426 -11.784 1.00 66.00 86 ILE A N 1
ATOM 692 C CA . ILE A 1 86 ? 11.614 -12.623 -12.558 1.00 66.00 86 ILE A CA 1
ATOM 693 C C . ILE A 1 86 ? 11.176 -12.248 -13.984 1.00 66.00 86 ILE A C 1
ATOM 695 O O . ILE A 1 86 ? 11.517 -12.951 -14.936 1.00 66.00 86 ILE A O 1
ATOM 699 N N . ALA A 1 87 ? 10.444 -11.144 -14.146 1.00 65.06 87 ALA A N 1
ATOM 700 C CA . ALA A 1 87 ? 10.018 -10.644 -15.448 1.00 65.06 87 ALA A CA 1
ATOM 701 C C . ALA A 1 87 ? 11.208 -10.170 -16.300 1.00 65.06 87 ALA A C 1
ATOM 703 O O . ALA A 1 87 ? 11.231 -10.450 -17.496 1.00 65.06 87 ALA A O 1
ATOM 704 N N . LEU A 1 88 ? 12.212 -9.530 -15.689 1.00 60.53 88 LEU A N 1
ATOM 705 C CA . LEU A 1 88 ? 13.470 -9.163 -16.344 1.00 60.53 88 LEU A CA 1
ATOM 706 C C . LEU A 1 88 ? 14.247 -10.403 -16.808 1.00 60.53 88 LEU A C 1
ATOM 708 O O . LEU A 1 88 ? 14.760 -10.419 -17.923 1.00 60.53 88 LEU A O 1
ATOM 712 N N . ILE A 1 89 ? 14.303 -11.451 -15.978 1.00 58.94 89 ILE A N 1
ATOM 713 C CA . ILE A 1 89 ? 14.997 -12.709 -16.304 1.00 58.94 89 ILE A CA 1
ATOM 714 C C . ILE A 1 89 ? 14.286 -13.475 -17.433 1.00 58.94 89 ILE A C 1
ATOM 716 O O . ILE A 1 89 ? 14.948 -14.111 -18.241 1.00 58.94 89 ILE A O 1
ATOM 720 N N . SER A 1 90 ? 12.954 -13.396 -17.536 1.00 48.38 90 SER A N 1
ATOM 721 C CA . SER A 1 90 ? 12.184 -14.075 -18.599 1.00 48.38 90 SER A CA 1
ATOM 722 C C . SER A 1 90 ? 12.308 -13.446 -19.997 1.00 48.38 90 SER A C 1
ATOM 724 O O . SER A 1 90 ? 11.724 -13.972 -20.940 1.00 48.38 90 SER A O 1
ATOM 726 N N . VAL A 1 91 ? 13.024 -12.328 -20.150 1.00 46.22 91 VAL A N 1
ATOM 727 C CA . VAL A 1 91 ? 13.245 -11.640 -21.442 1.00 46.22 91 VAL A CA 1
ATOM 728 C C . VAL A 1 91 ? 14.645 -11.904 -22.033 1.00 46.22 91 VAL A C 1
ATOM 730 O O . VAL A 1 91 ? 15.032 -11.274 -23.013 1.00 46.22 91 VAL A O 1
ATOM 733 N N . THR A 1 92 ? 15.403 -12.860 -21.486 1.00 40.69 92 THR A N 1
ATOM 734 C CA . THR A 1 92 ? 16.681 -13.332 -22.062 1.00 40.69 92 THR A CA 1
ATOM 735 C C . THR A 1 92 ? 16.527 -14.729 -22.642 1.00 40.69 92 THR A C 1
ATOM 737 O O . THR A 1 92 ? 16.988 -14.932 -23.786 1.00 40.69 92 THR A O 1
#

Foldseek 3Di:
DVLLVVLVVVLVVVCPPPDDDPLLVVLVSQLSVLLLVQLVCVVVVHDHDDLCVNCVSSVHDSVCCVPPVVVVSVVSNVSNNVVVVVVVVVVD

Mean predicted aligned error: 7.74 Å

Radius of gyration: 13.56 Å; Cα contacts (8 Å, |Δi|>4): 51; chains: 1; bounding box: 32×26×35 Å

Sequence (92 aa):
MAITQWAWAEFREQLGAKKVAGKTLERLKKLIWLAAQDVKADLVGRETYEYQALAELAGVAKSTWTETYLPHWLAMRCSFKRLDSIALISVT

Solvent-accessible surface area (backbone atoms only — not comparable to full-atom values): 5292 Å² total; per-residue (Å²): 123,64,67,65,52,49,54,50,50,56,50,50,58,73,49,50,92,58,86,65,54,68,73,55,49,56,37,50,54,53,46,53,53,48,41,55,50,36,53,54,28,49,74,72,72,42,87,60,81,51,71,62,59,52,12,58,75,58,73,43,54,59,66,58,26,64,73,62,42,41,65,56,50,52,52,51,43,50,52,52,53,53,50,48,54,52,55,60,60,75,74,114

Organism: NCBI:txid881260

Nearest PDB structures (foldseek):
  3ikv-assembly1_B  TM=4.586E-01  e=2.213E+00  Thermus thermophilus HB27
  3ikt-assembly1_A  TM=3.902E-01  e=2.091E+00  Thermus thermophilus HB27

Secondary structure (DSSP, 8-state):
-HHHHHHHHHHHHHHTT----HHHHHHHHHHHHHHHHHHHHHHTTPPPPPHHHHHHHHT--HHHIIIIIHHHHHHHHHHHHHHHHHHHHTT-

pLDDT: mean 75.0, std 8.58, range [40.69, 84.81]